Protein AF-A0A955KY07-F1 (afdb_monomer)

Secondary structure (DSSP, 8-state):
--------------------------PPPP----------TT----HHHHHHHHHHHHHHHHHHHHHHHHTS-S-EEE-SS-EEETTEEE-----S---SSPPTTTTHHHHT-SS-------PPP--HHHHHHHHHHHHHHHHHHHHHHH--

Radius of gyration: 36.73 Å; Cα contacts (8 Å, |Δi|>4): 27; chains: 1; bounding box: 99×60×100 Å

Mean predicted aligned error: 18.41 Å

pLDDT: mean 74.52, std 19.08, range [33.38, 96.94]

Solvent-accessible surface area (backbone atoms only — not comparable to full-atom values): 10674 Å² total; per-residue (Å²): 141,81,85,90,86,84,89,82,82,89,83,88,83,83,91,74,82,87,87,78,88,76,80,83,80,77,71,75,79,76,82,88,69,96,72,82,91,79,90,68,97,80,72,77,75,47,75,65,60,55,51,50,53,53,46,55,55,48,54,52,50,50,52,53,49,51,54,51,57,73,73,48,72,94,38,79,46,85,50,100,80,41,37,38,47,66,94,45,80,46,70,90,83,86,77,92,78,72,67,98,68,80,63,89,72,72,60,47,75,68,72,70,44,98,61,95,78,88,88,85,86,88,85,81,84,73,80,61,64,63,57,52,54,51,52,52,52,54,50,50,53,52,50,51,53,52,52,58,64,71,80,106

Sequence (152 aa):
MISQLPVEKIESEVIAPPIDDLPPVALPPVPTQATDLEENPDRKLTKAEMDDMRRGEREYREALSYVKDAIAPSILKVDSTKLVLGDTFVRSFFSHAYPDFLEGNWLSPLINWDIKFDMSIYIYPDENDRVMKYLKKRLTELGSQRAINMDK

Foldseek 3Di:
DDDDDDDDDDDDDDDDDDPDDDDPPPDPDDPPDPDDDPDDPDPPQPPVNVVVVVVVVVVVVVVVVVVVVVPDAPDWDDDPAWIDGPPDIDGDDDDPCDDPDDDPCNCVVVVPDPDDDDDDDDDDDDDCPVVVVVVVVVVVVVVVVVVVVVVD

Structure (mmCIF, N/CA/C/O backbone):
data_AF-A0A955KY07-F1
#
_entry.id   AF-A0A955KY07-F1
#
loop_
_atom_site.group_PDB
_atom_site.id
_atom_site.type_symbol
_atom_site.label_atom_id
_atom_site.label_alt_id
_atom_site.label_comp_id
_atom_site.label_asym_id
_atom_site.label_entity_id
_atom_site.label_seq_id
_atom_site.pdbx_PDB_ins_code
_atom_site.Cartn_x
_atom_site.Cartn_y
_atom_site.Cartn_z
_atom_site.occupancy
_atom_site.B_iso_or_equiv
_atom_site.auth_seq_id
_atom_site.auth_comp_id
_atom_site.auth_asym_id
_atom_site.auth_atom_id
_atom_site.pdbx_PDB_model_num
ATOM 1 N N . MET A 1 1 ? 85.096 9.622 -7.528 1.00 44.50 1 MET A N 1
ATOM 2 C CA . MET A 1 1 ? 84.175 8.608 -8.092 1.00 44.50 1 MET A CA 1
ATOM 3 C C . MET A 1 1 ? 83.079 8.436 -7.051 1.00 44.50 1 MET A C 1
ATOM 5 O O . MET A 1 1 ? 83.431 8.123 -5.929 1.00 44.50 1 MET A O 1
ATOM 9 N N . ILE A 1 2 ? 81.826 8.850 -7.238 1.00 33.75 2 ILE A N 1
ATOM 10 C CA . ILE A 1 2 ? 80.793 8.360 -8.173 1.00 33.75 2 ILE A CA 1
ATOM 11 C C . ILE A 1 2 ? 79.664 9.423 -8.183 1.00 33.75 2 ILE A C 1
ATOM 13 O O . ILE A 1 2 ? 79.298 9.912 -7.121 1.00 33.75 2 ILE A O 1
ATOM 17 N N . SER A 1 3 ? 79.370 10.030 -9.339 1.00 40.44 3 SER A N 1
ATOM 18 C CA . SER A 1 3 ? 78.124 9.947 -10.142 1.00 40.44 3 SER A CA 1
ATOM 19 C C . SER A 1 3 ? 76.784 10.161 -9.418 1.00 40.44 3 SER A C 1
ATOM 21 O O . SER A 1 3 ? 76.414 9.398 -8.534 1.00 40.44 3 SER A O 1
ATOM 23 N N . GLN A 1 4 ? 76.035 11.159 -9.905 1.00 42.19 4 GLN A N 1
ATOM 24 C CA . GLN A 1 4 ? 74.598 11.373 -9.689 1.00 42.19 4 GLN A CA 1
ATOM 25 C C . GLN A 1 4 ? 73.741 10.250 -10.309 1.00 42.19 4 GLN A C 1
ATOM 27 O O . GLN A 1 4 ? 74.159 9.682 -11.319 1.00 42.19 4 GLN A O 1
ATOM 32 N N . LEU A 1 5 ? 72.530 10.029 -9.767 1.00 54.00 5 LEU A N 1
ATOM 33 C CA . LEU A 1 5 ? 71.187 10.143 -10.405 1.00 54.00 5 LEU A CA 1
ATOM 34 C C . LEU A 1 5 ? 70.111 9.377 -9.576 1.00 54.00 5 LEU A C 1
ATOM 36 O O . LEU A 1 5 ? 70.488 8.620 -8.682 1.00 54.00 5 LEU A O 1
ATOM 40 N N . PRO A 1 6 ? 68.798 9.663 -9.750 1.00 49.41 6 PRO A N 1
ATOM 41 C CA . PRO A 1 6 ? 67.885 9.908 -8.635 1.00 49.41 6 PRO A CA 1
ATOM 42 C C . PRO A 1 6 ? 66.791 8.845 -8.441 1.00 49.41 6 PRO A C 1
ATOM 44 O O . PRO A 1 6 ? 66.612 7.925 -9.229 1.00 49.41 6 PRO A O 1
ATOM 47 N N . VAL A 1 7 ? 66.068 9.030 -7.336 1.00 42.84 7 VAL A N 1
ATOM 48 C CA . VAL A 1 7 ? 64.986 8.204 -6.794 1.00 42.84 7 VAL A CA 1
ATOM 49 C C . VAL A 1 7 ? 63.760 8.186 -7.713 1.00 42.84 7 VAL A C 1
ATOM 51 O O . VAL A 1 7 ? 63.163 9.226 -7.980 1.00 42.84 7 VAL A O 1
ATOM 54 N N . GLU A 1 8 ? 63.350 6.984 -8.108 1.00 38.50 8 GLU A N 1
ATOM 55 C CA . GLU A 1 8 ? 62.076 6.678 -8.755 1.00 38.50 8 GLU A CA 1
ATOM 56 C C . GLU A 1 8 ? 61.135 6.096 -7.684 1.00 38.50 8 GLU A C 1
ATOM 58 O O . GLU A 1 8 ? 61.434 5.068 -7.071 1.00 38.50 8 GLU A O 1
ATOM 63 N N . LYS A 1 9 ? 60.033 6.798 -7.386 1.00 38.78 9 LYS A N 1
ATOM 64 C CA . LYS A 1 9 ? 58.998 6.337 -6.454 1.00 38.78 9 LYS A CA 1
ATOM 65 C C . LYS A 1 9 ? 57.790 5.844 -7.246 1.00 38.78 9 LYS A C 1
ATOM 67 O O . LYS A 1 9 ? 57.157 6.598 -7.974 1.00 38.78 9 LYS A O 1
ATOM 72 N N . ILE A 1 10 ? 57.520 4.565 -7.043 1.00 40.41 10 ILE A N 1
ATOM 73 C CA . ILE A 1 10 ? 56.348 3.793 -7.446 1.00 40.41 10 ILE A CA 1
ATOM 74 C C . ILE A 1 10 ? 55.104 4.331 -6.730 1.00 40.41 10 ILE A C 1
ATOM 76 O O . ILE A 1 10 ? 55.164 4.542 -5.521 1.00 40.41 10 ILE A O 1
ATOM 80 N N . GLU A 1 11 ? 53.982 4.449 -7.440 1.00 33.38 11 GLU A N 1
ATOM 81 C CA . GLU A 1 11 ? 52.672 3.976 -6.969 1.00 33.38 11 GLU A CA 1
ATOM 82 C C . GLU A 1 11 ? 51.722 3.778 -8.163 1.00 33.38 11 GLU A C 1
ATOM 84 O O . GLU A 1 11 ? 51.772 4.481 -9.167 1.00 33.38 11 GLU A O 1
ATOM 89 N N . SER A 1 12 ? 50.949 2.703 -8.064 1.00 43.88 12 SER A N 1
ATOM 90 C CA . SER A 1 12 ? 50.148 2.028 -9.082 1.00 43.88 12 SER A CA 1
ATOM 91 C C . SER A 1 12 ? 48.839 2.735 -9.429 1.00 43.88 12 SER A C 1
ATOM 93 O O . SER A 1 12 ? 48.107 3.105 -8.514 1.00 43.88 12 SER A O 1
ATOM 95 N N . GLU A 1 13 ? 48.441 2.709 -10.704 1.00 38.59 13 GLU A N 1
ATOM 96 C CA . GLU A 1 13 ? 47.020 2.711 -11.064 1.00 38.59 13 GLU A CA 1
ATOM 97 C C . GLU A 1 13 ? 46.736 1.811 -12.277 1.00 38.59 13 GLU A C 1
ATOM 99 O O . GLU A 1 13 ? 47.568 1.595 -13.157 1.00 38.59 13 GLU A O 1
ATOM 104 N N . VAL A 1 14 ? 45.564 1.194 -12.204 1.00 39.97 14 VAL A N 1
ATOM 105 C CA . VAL A 1 14 ? 45.048 0.051 -12.951 1.00 39.97 14 VAL A CA 1
ATOM 106 C C . VAL A 1 14 ? 44.740 0.395 -14.414 1.00 39.97 14 VAL A C 1
ATOM 108 O O . VAL A 1 14 ? 44.255 1.469 -14.744 1.00 39.97 14 VAL A O 1
ATOM 111 N N . ILE A 1 15 ? 45.000 -0.577 -15.287 1.00 42.00 15 ILE A N 1
ATOM 112 C CA . ILE A 1 15 ? 44.769 -0.557 -16.736 1.00 42.00 15 ILE A CA 1
ATOM 113 C C . ILE A 1 15 ? 43.262 -0.483 -17.050 1.00 42.00 15 ILE A C 1
ATOM 115 O O . ILE A 1 15 ? 42.515 -1.393 -16.695 1.00 42.00 15 ILE A O 1
ATOM 119 N N . ALA A 1 16 ? 42.842 0.544 -17.794 1.00 42.59 16 ALA A N 1
ATOM 120 C CA . ALA A 1 16 ? 41.599 0.563 -18.574 1.00 42.59 16 ALA A CA 1
ATOM 121 C C . ALA A 1 16 ? 41.947 0.518 -20.078 1.00 42.59 16 ALA A C 1
ATOM 123 O O . ALA A 1 16 ? 42.966 1.095 -20.470 1.00 42.59 16 ALA A O 1
ATOM 124 N N . PRO A 1 17 ? 41.169 -0.176 -20.933 1.00 54.59 17 PRO A N 1
ATOM 125 C CA . PRO A 1 17 ? 41.460 -0.235 -22.362 1.00 54.59 17 PRO A CA 1
ATOM 126 C C . PRO A 1 17 ? 41.249 1.135 -23.034 1.00 54.59 17 PRO A C 1
ATOM 128 O O . PRO A 1 17 ? 40.401 1.907 -22.579 1.00 54.59 17 PRO A O 1
ATOM 131 N N . PRO A 1 18 ? 41.970 1.437 -24.130 1.00 54.38 18 PRO A N 1
ATOM 132 C CA . PRO A 1 18 ? 41.797 2.683 -24.865 1.00 54.38 18 PRO A CA 1
ATOM 133 C C . PRO A 1 18 ? 40.422 2.677 -25.537 1.00 54.38 18 PRO A C 1
ATOM 135 O O . PRO A 1 18 ? 40.149 1.829 -26.386 1.00 54.38 18 PRO A O 1
ATOM 138 N N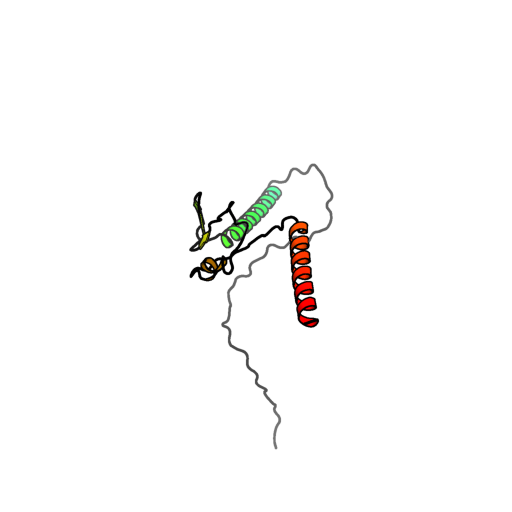 . ILE A 1 19 ? 39.551 3.606 -25.147 1.00 51.31 19 ILE A N 1
ATOM 139 C CA . ILE A 1 19 ? 38.355 3.947 -25.920 1.00 51.31 19 ILE A CA 1
ATOM 140 C C . ILE A 1 19 ? 38.784 5.058 -26.879 1.00 51.31 19 ILE A C 1
ATOM 142 O O . ILE A 1 19 ? 38.612 6.236 -26.579 1.00 51.31 19 ILE A O 1
ATOM 146 N N . ASP A 1 20 ? 39.387 4.670 -28.000 1.00 49.50 20 ASP A N 1
ATOM 147 C CA . ASP A 1 20 ? 39.432 5.512 -29.194 1.00 49.50 20 ASP A CA 1
ATOM 148 C C . ASP A 1 20 ? 38.295 5.074 -30.131 1.00 49.50 20 ASP A C 1
ATOM 150 O O . ASP A 1 20 ? 37.989 3.886 -30.242 1.00 49.50 20 ASP A O 1
ATOM 154 N N . ASP A 1 21 ? 37.681 6.068 -30.774 1.00 50.34 21 ASP A N 1
ATOM 155 C CA . ASP A 1 21 ? 36.537 6.029 -31.698 1.00 50.34 21 ASP A CA 1
ATOM 156 C C . ASP A 1 21 ? 35.122 6.032 -31.088 1.00 50.34 21 ASP A C 1
ATOM 158 O O . ASP A 1 21 ? 34.279 5.173 -31.345 1.00 50.34 21 ASP A O 1
ATOM 162 N N . LEU A 1 22 ? 34.799 7.127 -30.390 1.00 52.94 22 LEU A N 1
ATOM 163 C CA . LEU A 1 22 ? 33.461 7.722 -30.486 1.00 52.94 22 LEU A CA 1
ATOM 164 C C . LEU A 1 22 ? 33.560 9.007 -31.328 1.00 5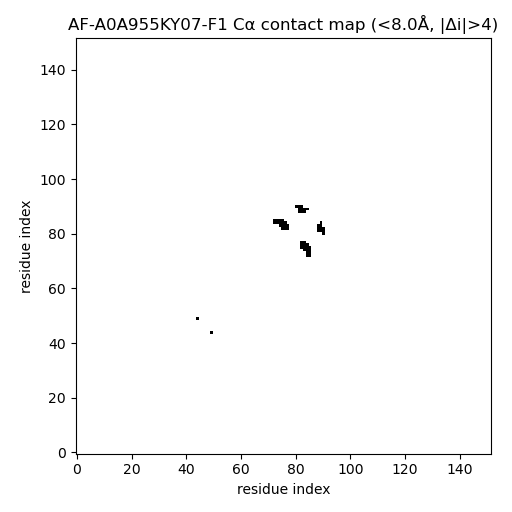2.94 22 LEU A C 1
ATOM 166 O O . LEU A 1 22 ? 34.301 9.915 -30.944 1.00 52.94 22 LEU A O 1
ATOM 170 N N . PRO A 1 23 ? 32.843 9.125 -32.463 1.00 54.50 23 PRO A N 1
ATOM 171 C CA . PRO A 1 23 ? 32.803 10.377 -33.209 1.00 54.50 23 PRO A CA 1
ATOM 172 C C . PRO A 1 23 ? 32.216 11.479 -32.313 1.00 54.50 23 PRO A C 1
ATOM 174 O O . PRO A 1 23 ? 31.284 11.206 -31.550 1.00 54.50 23 PRO A O 1
ATOM 177 N N . PRO A 1 24 ? 32.722 12.724 -32.384 1.00 51.84 24 PRO A N 1
ATOM 178 C CA . PRO A 1 24 ? 32.190 13.812 -31.580 1.00 51.84 24 PRO A CA 1
ATOM 179 C C . PRO A 1 24 ? 30.713 14.004 -31.929 1.00 51.84 24 PRO A C 1
ATOM 181 O O . PRO A 1 24 ? 30.370 14.389 -33.048 1.00 51.84 24 PRO A O 1
ATOM 184 N N . VAL A 1 25 ? 29.830 13.722 -30.968 1.00 50.09 25 VAL A N 1
ATOM 185 C CA . VAL A 1 25 ? 28.422 14.108 -31.047 1.00 50.09 25 VAL A CA 1
ATOM 186 C C . VAL A 1 25 ? 28.407 15.631 -31.085 1.00 50.09 25 VAL A C 1
ATOM 188 O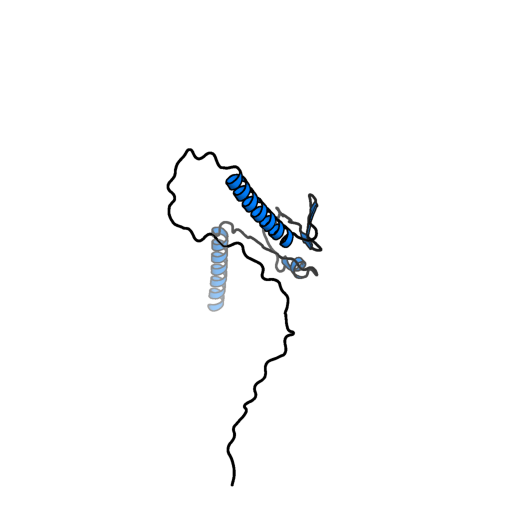 O . VAL A 1 25 ? 28.605 16.296 -30.069 1.00 50.09 25 VAL A O 1
ATOM 191 N N . ALA A 1 26 ? 28.239 16.186 -32.282 1.00 42.84 26 ALA A N 1
ATOM 192 C CA . ALA A 1 26 ? 28.015 17.604 -32.477 1.00 42.84 26 ALA A CA 1
ATOM 193 C C . ALA A 1 26 ? 26.660 17.951 -31.852 1.00 42.84 26 ALA A C 1
ATOM 195 O O . ALA A 1 26 ? 25.612 17.810 -32.480 1.00 42.84 26 ALA A O 1
ATOM 196 N N . LEU A 1 27 ? 26.685 18.377 -30.589 1.00 54.50 27 LEU A N 1
ATOM 197 C CA . LEU A 1 27 ? 25.590 19.140 -30.009 1.00 54.50 27 LEU A CA 1
ATOM 198 C C . LEU A 1 27 ? 25.354 20.343 -30.937 1.00 54.50 27 LEU A C 1
ATOM 200 O O . LEU A 1 27 ? 26.315 21.075 -31.205 1.00 54.50 27 LEU A O 1
ATOM 204 N N . PRO A 1 28 ? 24.134 20.563 -31.460 1.00 57.38 28 PRO A N 1
ATOM 205 C CA . PRO A 1 28 ? 23.853 21.808 -32.155 1.00 57.38 28 PRO A CA 1
ATOM 206 C C . PRO A 1 28 ? 24.152 22.968 -31.193 1.00 57.38 28 PRO A C 1
ATOM 208 O O . PRO A 1 28 ? 23.886 22.849 -29.991 1.00 57.38 28 PRO A O 1
ATOM 211 N N . PRO A 1 29 ? 24.747 24.073 -31.677 1.00 47.38 29 PRO A N 1
ATOM 212 C CA . PRO A 1 29 ? 25.074 25.198 -30.819 1.00 47.38 29 PRO A CA 1
ATOM 213 C C . PRO A 1 29 ? 23.789 25.703 -30.162 1.00 47.38 29 PRO A C 1
ATOM 215 O O . PRO A 1 29 ? 22.856 26.119 -30.847 1.00 47.38 29 PRO A O 1
ATOM 218 N N . VAL A 1 30 ? 23.747 25.665 -28.828 1.00 49.59 30 VAL A N 1
ATOM 219 C CA . VAL A 1 30 ? 22.745 26.395 -28.049 1.00 49.59 30 VAL A CA 1
ATOM 220 C C . VAL A 1 30 ? 22.826 27.856 -28.503 1.00 49.59 30 VAL A C 1
ATOM 222 O O . VAL A 1 30 ? 23.914 28.437 -28.419 1.00 49.59 30 VAL A O 1
ATOM 225 N N . PRO A 1 31 ? 21.745 28.467 -29.019 1.00 44.69 31 PRO A N 1
ATOM 226 C CA . PRO A 1 31 ? 21.779 29.869 -29.396 1.00 44.69 31 PRO A CA 1
ATOM 227 C C . PRO A 1 31 ? 21.897 30.725 -28.130 1.00 44.69 31 PRO A C 1
ATOM 229 O O . PRO A 1 31 ? 20.910 31.090 -27.497 1.00 44.69 31 PRO A O 1
ATOM 232 N N . THR A 1 32 ? 23.130 31.065 -27.761 1.00 49.06 32 THR A N 1
ATOM 233 C CA . THR A 1 32 ? 23.436 32.201 -26.889 1.00 49.06 32 THR A CA 1
ATOM 234 C C . THR A 1 32 ? 23.174 33.476 -27.681 1.00 49.06 32 THR A C 1
ATOM 236 O O . THR A 1 32 ? 24.099 34.034 -28.257 1.00 49.06 32 THR A O 1
ATOM 239 N N . GLN A 1 33 ? 21.919 33.922 -27.737 1.00 36.88 33 GLN A N 1
ATOM 240 C CA . GLN A 1 33 ? 21.547 35.306 -28.049 1.00 36.88 33 GLN A CA 1
ATOM 241 C C . GLN A 1 33 ? 20.300 35.666 -27.234 1.00 36.88 33 GLN A C 1
ATOM 243 O O . GLN A 1 33 ? 19.168 35.527 -27.685 1.00 36.88 33 GLN A O 1
ATOM 248 N N . ALA A 1 34 ? 20.528 36.104 -25.997 1.00 45.84 34 ALA A N 1
ATOM 249 C CA . ALA A 1 34 ? 19.586 36.941 -25.271 1.00 45.84 34 ALA A CA 1
ATOM 250 C C . ALA A 1 34 ? 20.005 38.402 -25.485 1.00 45.84 34 ALA A C 1
ATOM 252 O O . ALA A 1 34 ? 20.641 38.992 -24.617 1.00 45.84 34 ALA A O 1
ATOM 253 N N . THR A 1 35 ? 19.674 38.952 -26.654 1.00 44.66 35 THR A N 1
ATOM 254 C CA .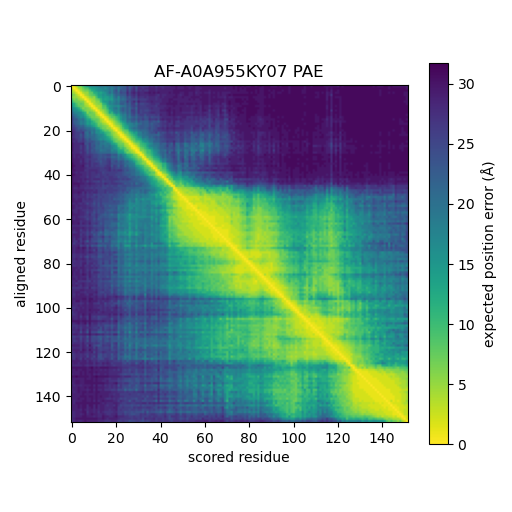 THR A 1 35 ? 19.615 40.401 -26.882 1.00 44.66 35 THR A CA 1
ATOM 255 C C . THR A 1 35 ? 18.655 40.685 -28.041 1.00 44.66 35 THR A C 1
ATOM 257 O O . THR A 1 35 ? 18.781 40.100 -29.112 1.00 44.66 35 THR A O 1
ATOM 260 N N . ASP A 1 36 ? 17.700 41.576 -27.765 1.00 37.53 36 ASP A N 1
ATOM 261 C CA . ASP A 1 36 ? 16.849 42.341 -28.689 1.00 37.53 36 ASP A CA 1
ATOM 262 C C . ASP A 1 36 ? 15.676 41.614 -29.381 1.00 37.53 36 ASP A C 1
ATOM 264 O O . ASP A 1 36 ? 15.700 41.269 -30.561 1.00 37.53 36 ASP A O 1
ATOM 268 N N . LEU A 1 37 ? 14.571 41.477 -28.637 1.00 54.22 37 LEU A N 1
ATOM 269 C CA . LEU A 1 37 ? 13.228 41.324 -29.204 1.00 54.22 37 LEU A CA 1
ATOM 270 C C . LEU A 1 37 ? 12.649 42.717 -29.513 1.00 54.22 37 LEU A C 1
ATOM 272 O O . LEU A 1 37 ? 11.995 43.316 -28.662 1.00 54.22 37 LEU A O 1
ATOM 276 N N . GLU A 1 38 ? 12.868 43.225 -30.727 1.00 50.06 38 GLU A N 1
ATOM 277 C CA . GLU A 1 38 ? 11.985 44.241 -31.317 1.00 50.06 38 GLU A CA 1
ATOM 278 C C . GLU A 1 38 ? 10.918 43.542 -32.171 1.00 50.06 38 GLU A C 1
ATOM 280 O O . GLU A 1 38 ? 11.186 42.945 -33.217 1.00 50.06 38 GLU A O 1
ATOM 285 N N . GLU A 1 39 ? 9.687 43.590 -31.668 1.00 52.22 39 GLU A N 1
ATOM 286 C CA . GLU A 1 39 ? 8.478 43.011 -32.241 1.00 52.22 39 GLU A CA 1
ATOM 287 C C . GLU A 1 39 ? 8.008 43.858 -33.436 1.00 52.22 39 GLU A C 1
ATOM 289 O O . GLU A 1 39 ? 7.539 44.983 -33.277 1.00 52.22 39 GLU A O 1
ATOM 294 N N . ASN A 1 40 ? 8.146 43.324 -34.654 1.00 47.22 40 ASN A N 1
ATOM 295 C CA . ASN A 1 40 ? 7.597 43.935 -35.865 1.00 47.22 40 ASN A CA 1
ATOM 296 C C . ASN A 1 40 ? 6.523 42.987 -36.448 1.00 47.22 40 ASN A C 1
ATOM 298 O O . ASN A 1 40 ? 6.879 41.904 -36.925 1.00 47.22 40 ASN A O 1
ATOM 302 N N . PRO A 1 41 ? 5.221 43.333 -36.380 1.00 59.50 41 PRO A N 1
ATOM 303 C CA . PRO A 1 41 ? 4.128 42.352 -36.410 1.00 59.50 41 PRO A CA 1
ATOM 304 C C . PRO A 1 41 ? 3.742 41.796 -37.795 1.00 59.50 41 PRO A C 1
ATOM 306 O O . PRO A 1 41 ? 2.866 40.942 -37.866 1.00 59.50 41 PRO A O 1
ATOM 309 N N . ASP A 1 42 ? 4.401 42.199 -38.890 1.00 51.81 42 ASP A N 1
ATOM 310 C CA . ASP A 1 42 ? 3.993 41.835 -40.263 1.00 51.81 42 ASP A CA 1
ATOM 311 C C . ASP A 1 42 ? 5.109 41.207 -41.129 1.00 51.81 42 ASP A C 1
ATOM 313 O O . ASP A 1 42 ? 5.136 41.350 -42.357 1.00 51.81 42 ASP A O 1
ATOM 317 N N . ARG A 1 43 ? 6.044 40.454 -40.533 1.00 58.41 43 ARG A N 1
ATOM 318 C CA . ARG A 1 43 ? 6.942 39.590 -41.320 1.00 58.41 43 ARG A CA 1
ATOM 319 C C . ARG A 1 43 ? 6.226 38.282 -41.657 1.00 58.41 43 ARG A C 1
ATOM 321 O O . ARG A 1 43 ? 6.104 37.389 -40.826 1.00 58.41 43 ARG A O 1
ATOM 328 N N . LYS A 1 44 ? 5.765 38.149 -42.906 1.00 57.91 44 LYS A N 1
ATOM 329 C CA . LYS A 1 44 ? 5.348 36.851 -43.459 1.00 57.91 44 LYS A CA 1
ATOM 330 C C . LYS A 1 44 ? 6.541 35.902 -43.376 1.00 57.91 44 LYS A C 1
ATOM 332 O O . LYS A 1 44 ? 7.500 36.071 -44.126 1.00 57.91 44 LYS A O 1
ATOM 337 N N . LEU A 1 45 ? 6.451 34.961 -42.438 1.00 57.22 45 LEU A N 1
ATOM 338 C CA . LEU A 1 45 ? 7.449 33.945 -42.126 1.00 57.22 45 LEU A CA 1
ATOM 339 C C . LEU A 1 45 ? 7.976 33.345 -43.432 1.00 57.22 45 LEU A C 1
ATOM 341 O O . LEU A 1 45 ? 7.218 32.771 -44.222 1.00 57.22 45 LEU A O 1
ATOM 345 N N . THR A 1 46 ? 9.254 33.573 -43.721 1.00 66.69 46 THR A N 1
ATOM 346 C CA . THR A 1 46 ? 9.836 33.060 -44.956 1.00 66.69 46 THR A CA 1
ATOM 347 C C . THR A 1 46 ? 9.842 31.536 -44.892 1.00 66.69 46 THR A C 1
ATOM 349 O O . THR A 1 46 ? 9.990 30.935 -43.829 1.00 66.69 46 THR A O 1
ATOM 352 N N . LYS A 1 47 ? 9.660 30.882 -46.045 1.00 69.12 47 LYS A N 1
ATOM 353 C CA . LYS A 1 47 ? 9.588 29.415 -46.150 1.00 69.12 47 LYS A CA 1
ATOM 354 C C . LYS A 1 47 ? 10.755 28.712 -45.427 1.00 69.12 47 LYS A C 1
ATOM 356 O O . LYS A 1 47 ? 10.555 27.641 -44.875 1.00 69.12 47 LYS A O 1
ATOM 361 N N . ALA A 1 48 ? 11.926 29.351 -45.381 1.00 72.88 48 ALA A N 1
ATOM 362 C CA . ALA A 1 48 ? 13.115 28.871 -44.681 1.00 72.88 48 ALA A CA 1
ATOM 363 C C . ALA A 1 48 ? 12.977 28.878 -43.143 1.00 72.88 48 ALA A C 1
ATOM 365 O O . ALA A 1 48 ? 13.241 27.855 -42.522 1.00 72.88 48 ALA A O 1
ATOM 366 N N . GLU A 1 49 ? 12.482 29.963 -42.534 1.00 73.31 49 GLU A N 1
ATOM 367 C CA . GLU A 1 49 ? 12.260 30.061 -41.076 1.00 73.31 49 GLU A CA 1
ATOM 368 C C . GLU A 1 49 ? 11.195 29.058 -40.605 1.00 73.31 49 GLU A C 1
ATOM 370 O O . GLU A 1 49 ? 11.335 28.413 -39.567 1.00 73.31 49 GLU A O 1
ATOM 375 N N . MET A 1 50 ? 10.152 28.852 -41.418 1.00 68.19 50 MET A N 1
ATOM 376 C CA . MET A 1 50 ? 9.149 27.805 -41.192 1.00 68.19 50 MET A CA 1
ATOM 377 C C . MET A 1 50 ? 9.750 26.397 -41.219 1.00 68.19 50 MET A C 1
ATOM 379 O O . MET A 1 50 ? 9.313 25.518 -40.474 1.00 68.19 50 MET A O 1
ATOM 383 N N . ASP A 1 51 ? 10.712 26.158 -42.108 1.00 78.44 51 ASP A N 1
ATOM 384 C CA . ASP A 1 51 ? 11.366 24.861 -42.252 1.00 78.44 51 ASP A CA 1
ATOM 385 C C . ASP A 1 51 ? 12.353 24.602 -41.098 1.00 78.44 51 ASP A C 1
ATOM 387 O O . ASP A 1 51 ? 12.449 23.460 -40.641 1.00 78.44 51 ASP A O 1
ATOM 391 N N . ASP A 1 52 ? 13.000 25.648 -40.570 1.00 83.25 52 ASP A N 1
ATOM 392 C CA . ASP A 1 52 ? 13.840 25.615 -39.364 1.00 83.25 52 ASP A CA 1
ATOM 393 C C . ASP A 1 52 ? 13.038 25.343 -38.093 1.00 83.25 52 ASP A C 1
ATOM 395 O O . ASP A 1 52 ? 13.370 24.424 -37.341 1.00 83.25 52 ASP A O 1
ATOM 399 N N . MET A 1 53 ? 11.926 26.054 -37.891 1.00 80.12 53 MET A N 1
ATOM 400 C CA . MET A 1 53 ? 11.026 25.781 -36.766 1.00 80.12 53 MET A CA 1
ATOM 401 C C . MET A 1 53 ? 10.492 24.347 -36.832 1.00 80.12 53 MET A C 1
ATOM 403 O O . MET A 1 53 ? 10.525 23.617 -35.842 1.00 80.12 53 MET A O 1
ATOM 407 N N . ARG A 1 54 ? 10.101 23.881 -38.027 1.00 84.12 54 ARG A N 1
ATOM 408 C CA . ARG A 1 54 ? 9.634 22.500 -38.208 1.00 84.12 54 ARG A CA 1
ATOM 409 C C . ARG A 1 54 ? 10.746 21.473 -37.969 1.00 84.12 54 ARG A C 1
ATOM 411 O O . ARG A 1 54 ? 10.429 20.340 -37.619 1.00 84.12 54 ARG A O 1
ATOM 418 N N . ARG A 1 55 ? 12.022 21.803 -38.218 1.00 86.56 55 ARG A N 1
ATOM 419 C CA . ARG A 1 55 ? 13.174 20.932 -37.908 1.00 86.56 55 ARG A CA 1
ATOM 420 C C . ARG A 1 55 ? 13.355 20.789 -36.400 1.00 86.56 55 ARG A C 1
ATOM 422 O O . ARG A 1 55 ? 13.338 19.661 -35.916 1.00 86.56 55 ARG A 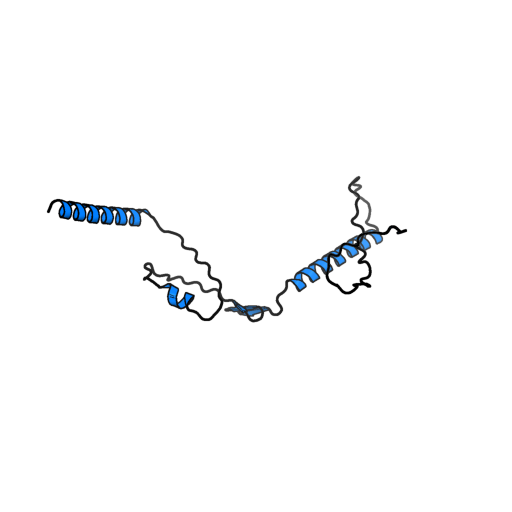O 1
ATOM 429 N N . GLY A 1 56 ? 13.392 21.908 -35.677 1.00 89.88 56 GLY A N 1
ATOM 430 C CA . GLY A 1 56 ? 13.517 21.906 -34.218 1.00 89.88 56 GLY A CA 1
ATOM 431 C C . GLY A 1 56 ? 12.373 21.163 -33.520 1.00 89.88 56 GLY A C 1
ATOM 432 O O . GLY A 1 56 ? 12.605 20.372 -32.610 1.00 89.88 56 GLY A O 1
ATOM 433 N N . GLU A 1 57 ? 11.134 21.329 -33.995 1.00 90.69 57 GLU A N 1
ATOM 434 C CA . GLU A 1 57 ? 9.984 20.581 -33.470 1.00 90.69 57 GLU A CA 1
ATOM 435 C C . GLU A 1 57 ? 10.101 19.067 -33.691 1.00 90.69 57 GLU A C 1
ATOM 437 O O . GLU A 1 57 ? 9.683 18.286 -32.835 1.00 90.69 57 GLU A O 1
ATOM 442 N N . ARG A 1 58 ? 10.652 18.627 -34.832 1.00 90.62 58 ARG A N 1
ATOM 443 C CA . ARG A 1 58 ? 10.845 17.195 -35.117 1.00 90.62 58 ARG A CA 1
ATOM 444 C C . ARG A 1 58 ? 11.916 16.595 -34.221 1.00 90.62 58 ARG A C 1
ATOM 446 O O . ARG A 1 58 ? 11.637 15.594 -33.571 1.00 90.62 58 ARG A O 1
ATOM 453 N N . GLU A 1 59 ? 13.071 17.243 -34.121 1.00 92.19 59 GLU A N 1
ATOM 454 C CA . GLU A 1 59 ? 14.177 16.797 -33.266 1.00 92.19 59 GLU A CA 1
ATOM 455 C C . GLU A 1 59 ? 13.747 16.719 -31.795 1.00 92.19 59 GLU A C 1
ATOM 457 O O . GLU A 1 59 ? 13.993 15.721 -31.117 1.00 92.19 59 GLU A O 1
ATOM 462 N N . TYR A 1 60 ? 13.004 17.720 -31.314 1.00 91.81 60 TYR A N 1
ATOM 463 C CA . TYR A 1 60 ? 12.450 17.710 -29.961 1.00 91.81 60 TYR A CA 1
ATOM 464 C C . TYR A 1 60 ? 11.454 16.561 -29.742 1.00 91.81 60 TYR A C 1
ATOM 466 O O . TYR A 1 60 ? 11.482 15.887 -28.709 1.00 91.81 60 TYR A O 1
ATOM 474 N N . ARG A 1 61 ? 10.570 16.302 -30.715 1.00 93.75 61 ARG A N 1
ATOM 475 C CA . ARG A 1 61 ? 9.600 15.199 -30.635 1.00 93.75 61 ARG A CA 1
ATOM 476 C C . ARG A 1 61 ? 10.267 13.829 -30.682 1.00 93.75 61 ARG A C 1
ATOM 478 O O . ARG A 1 61 ? 9.819 12.932 -29.970 1.00 93.75 61 ARG A O 1
ATOM 485 N N . GLU A 1 62 ? 11.305 13.669 -31.492 1.00 93.94 62 GLU A N 1
ATOM 486 C CA . GLU A 1 62 ? 12.098 12.442 -31.582 1.00 93.94 62 GLU A CA 1
ATOM 487 C C . GLU A 1 62 ? 12.837 12.179 -30.269 1.00 93.94 62 GLU A C 1
ATOM 489 O O . GLU A 1 62 ? 12.698 11.093 -29.705 1.00 93.94 62 GLU A O 1
ATOM 494 N N . ALA A 1 63 ? 13.508 13.193 -29.711 1.00 92.50 63 ALA A N 1
ATOM 495 C CA . ALA A 1 63 ? 14.158 13.097 -28.406 1.00 92.50 63 ALA A CA 1
ATOM 496 C C . ALA A 1 63 ? 13.160 12.737 -27.293 1.00 92.50 63 ALA A C 1
ATOM 498 O O . ALA A 1 63 ? 13.417 11.850 -26.479 1.00 92.50 63 ALA A O 1
ATOM 499 N N . LEU A 1 64 ? 11.980 13.365 -27.280 1.00 94.75 64 LEU A N 1
ATOM 500 C CA . LEU A 1 64 ? 10.935 13.053 -26.306 1.00 94.75 64 LEU A CA 1
ATOM 501 C C . LEU A 1 64 ? 10.393 11.626 -26.473 1.00 94.75 64 LEU A C 1
ATOM 503 O O . LEU A 1 64 ? 10.114 10.960 -25.477 1.00 94.75 64 LEU A O 1
ATOM 507 N N . SER A 1 65 ? 10.219 11.156 -27.710 1.00 94.38 65 SER A N 1
ATOM 508 C CA . SER A 1 65 ? 9.782 9.784 -27.984 1.00 94.38 65 SER A CA 1
ATOM 509 C C . SER A 1 65 ? 10.824 8.770 -27.527 1.00 94.38 65 SER A C 1
ATOM 511 O O . SER A 1 65 ? 10.459 7.778 -26.908 1.00 94.38 65 SER A O 1
ATOM 513 N N . TYR A 1 66 ? 12.105 9.044 -27.776 1.00 95.56 66 TYR A N 1
ATOM 514 C CA . TYR A 1 66 ? 13.210 8.203 -27.332 1.00 95.56 66 TYR A CA 1
ATOM 515 C C . TYR A 1 66 ? 13.258 8.087 -25.806 1.00 95.56 66 TYR A C 1
ATOM 517 O O . TYR A 1 66 ? 13.329 6.986 -25.271 1.00 95.56 66 TYR A O 1
ATOM 525 N N . VAL A 1 67 ? 13.137 9.210 -25.089 1.00 94.75 67 VAL A N 1
ATOM 526 C CA . VAL A 1 67 ? 13.096 9.195 -23.618 1.00 94.75 67 VAL A CA 1
ATOM 527 C C . VAL A 1 67 ? 11.891 8.406 -23.109 1.00 94.75 67 VAL A C 1
ATOM 529 O O . VAL A 1 67 ? 12.029 7.623 -22.174 1.00 94.75 67 VAL A O 1
ATOM 532 N N . LYS A 1 68 ? 10.714 8.584 -23.725 1.00 91.81 68 LYS A N 1
ATOM 533 C CA . LYS A 1 68 ? 9.499 7.840 -23.360 1.00 91.81 68 LYS A CA 1
ATOM 534 C C . LYS A 1 68 ? 9.642 6.338 -23.584 1.00 91.81 68 LYS A C 1
ATOM 536 O O . LYS A 1 68 ? 9.164 5.580 -22.751 1.00 91.81 68 LYS A O 1
ATOM 541 N N . ASP A 1 69 ? 10.281 5.929 -24.674 1.00 91.88 69 ASP A N 1
ATOM 542 C CA . ASP A 1 69 ? 10.528 4.521 -24.991 1.00 91.88 69 ASP A CA 1
ATOM 543 C C . ASP A 1 69 ? 11.573 3.908 -24.045 1.00 91.88 69 ASP A C 1
ATOM 545 O O . ASP A 1 69 ? 11.394 2.803 -23.547 1.00 91.88 69 ASP A O 1
ATOM 549 N N . ALA A 1 70 ? 12.606 4.673 -23.676 1.00 91.50 70 ALA A N 1
ATOM 550 C CA . ALA A 1 70 ? 13.631 4.234 -22.729 1.00 91.50 70 ALA A CA 1
ATOM 551 C C . ALA A 1 70 ? 13.088 3.972 -21.311 1.00 91.50 70 ALA A C 1
ATOM 553 O O . ALA A 1 70 ? 13.593 3.093 -20.614 1.00 91.50 70 ALA A O 1
ATOM 554 N N . ILE A 1 71 ? 12.075 4.730 -20.871 1.00 91.56 71 ILE A N 1
ATOM 555 C CA . ILE A 1 71 ? 11.401 4.510 -19.577 1.00 91.56 71 ILE A CA 1
ATOM 556 C C . ILE A 1 71 ? 10.182 3.586 -19.687 1.00 91.56 71 ILE A C 1
ATOM 558 O O . ILE A 1 71 ? 9.544 3.295 -18.672 1.00 91.56 71 ILE A O 1
ATOM 562 N N . ALA A 1 72 ? 9.809 3.169 -20.900 1.00 89.56 72 ALA A N 1
ATOM 563 C CA . ALA A 1 72 ? 8.670 2.295 -21.093 1.00 89.56 72 ALA A CA 1
ATOM 564 C C . ALA A 1 72 ? 9.002 0.882 -20.586 1.00 89.56 72 ALA A C 1
ATOM 566 O O . ALA A 1 72 ? 10.113 0.382 -20.772 1.00 89.56 72 ALA A O 1
ATOM 567 N N . PRO A 1 73 ? 8.046 0.203 -19.936 1.00 87.62 73 PRO A N 1
ATOM 568 C CA . PRO A 1 73 ? 8.237 -1.181 -19.535 1.00 87.62 73 PRO A CA 1
ATOM 569 C C . PRO A 1 73 ? 8.222 -2.118 -20.750 1.00 87.62 73 PRO A C 1
ATOM 571 O O . PRO A 1 73 ? 7.483 -1.892 -21.706 1.00 87.62 73 PRO A O 1
ATOM 574 N N . SER A 1 74 ? 8.954 -3.235 -20.667 1.00 86.38 74 SER A N 1
ATOM 575 C CA . SER A 1 74 ? 9.080 -4.215 -21.761 1.00 86.38 74 SER A CA 1
ATOM 576 C C . SER A 1 74 ? 7.752 -4.854 -22.190 1.00 86.38 74 SER A C 1
ATOM 578 O O . SER A 1 74 ? 7.599 -5.263 -23.337 1.00 86.38 74 SER A O 1
ATOM 580 N N . ILE A 1 75 ? 6.791 -4.975 -21.271 1.00 89.31 75 ILE A N 1
ATOM 581 C CA . ILE A 1 75 ? 5.437 -5.458 -21.555 1.00 89.31 75 ILE A CA 1
ATOM 582 C C . ILE A 1 75 ? 4.450 -4.839 -20.566 1.00 89.31 75 ILE A C 1
ATOM 584 O O . ILE A 1 75 ? 4.676 -4.842 -19.354 1.00 89.31 75 ILE A O 1
ATOM 588 N N . LEU A 1 76 ? 3.344 -4.320 -21.100 1.00 90.38 76 LEU A N 1
ATOM 589 C CA . LEU A 1 76 ? 2.231 -3.772 -20.336 1.00 90.38 76 LEU A CA 1
ATOM 590 C C . LEU A 1 76 ? 0.934 -4.415 -20.827 1.00 90.38 76 LEU A C 1
ATOM 592 O O . LEU A 1 76 ? 0.514 -4.193 -21.963 1.00 90.38 76 LEU A O 1
ATOM 596 N N . LYS A 1 77 ? 0.284 -5.195 -19.963 1.00 90.56 77 LYS A N 1
ATOM 597 C CA . LYS A 1 77 ? -1.048 -5.747 -20.228 1.00 90.56 77 LYS A CA 1
ATOM 598 C C . LYS A 1 77 ? -2.043 -5.195 -19.221 1.00 90.56 77 LYS A C 1
ATOM 600 O O . LYS A 1 77 ? -1.891 -5.383 -18.014 1.00 90.56 77 LYS A O 1
ATOM 605 N N . VAL A 1 78 ? -3.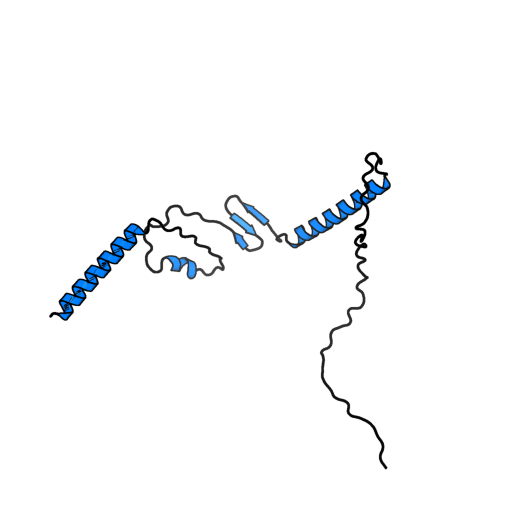073 -4.536 -19.740 1.00 91.00 78 VAL A N 1
ATOM 606 C CA . VAL A 1 78 ? -4.153 -3.950 -18.948 1.00 91.00 78 VAL A CA 1
ATOM 607 C C . VAL A 1 78 ? -5.374 -4.855 -19.060 1.00 91.00 78 VAL A C 1
ATOM 609 O O . VAL A 1 78 ? -6.039 -4.876 -20.092 1.00 91.00 78 VAL A O 1
ATOM 612 N N . ASP A 1 79 ? -5.660 -5.603 -17.997 1.00 89.88 79 ASP A N 1
ATOM 613 C CA . ASP A 1 79 ? -6.935 -6.295 -17.825 1.00 89.88 79 ASP A CA 1
ATOM 614 C C . ASP A 1 79 ? -7.801 -5.498 -16.831 1.00 89.88 79 ASP A C 1
ATOM 616 O O . ASP A 1 79 ? -7.292 -4.782 -15.969 1.00 89.88 79 ASP A O 1
ATOM 620 N N . SER A 1 80 ? -9.126 -5.654 -16.876 1.00 86.56 80 SER A N 1
ATOM 621 C CA . SER A 1 80 ? -10.041 -4.921 -15.979 1.00 86.56 80 SER A CA 1
ATOM 622 C C . SER A 1 80 ? -9.825 -5.213 -14.486 1.00 86.56 80 SER A C 1
ATOM 624 O O . SER A 1 80 ? -10.267 -4.450 -13.634 1.00 86.56 80 SER A O 1
ATOM 626 N N . THR A 1 81 ? -9.184 -6.335 -14.153 1.00 86.06 81 THR A N 1
ATOM 627 C CA . THR A 1 81 ? -9.000 -6.802 -12.767 1.00 86.06 81 THR A CA 1
ATOM 628 C C . THR A 1 81 ? -7.541 -6.789 -12.312 1.00 86.06 81 THR A C 1
ATOM 630 O O . THR A 1 81 ? -7.273 -6.860 -11.113 1.00 86.06 81 THR A O 1
ATOM 633 N N . LYS A 1 82 ? -6.590 -6.756 -13.245 1.00 87.50 82 LYS A N 1
ATOM 634 C CA . LYS A 1 82 ? -5.161 -6.891 -12.958 1.00 87.50 82 LYS A CA 1
ATOM 635 C C . LYS A 1 82 ? -4.346 -6.166 -14.016 1.00 87.50 82 LYS A C 1
ATOM 637 O O . LYS A 1 82 ? -4.734 -6.116 -15.179 1.00 87.50 82 LYS A O 1
ATOM 642 N N . LEU A 1 83 ? -3.196 -5.662 -13.609 1.00 90.44 83 LEU A N 1
ATOM 643 C CA . LEU A 1 83 ? -2.216 -5.066 -14.499 1.00 90.44 83 LEU A CA 1
ATOM 644 C C . LEU A 1 83 ? -0.963 -5.942 -14.463 1.00 90.44 83 LEU A C 1
ATOM 646 O O . LEU A 1 83 ? -0.485 -6.297 -13.387 1.00 90.44 83 LEU A O 1
ATOM 650 N N . VAL A 1 84 ? -0.471 -6.347 -15.631 1.00 89.81 84 VAL A N 1
ATOM 651 C CA . VAL A 1 84 ? 0.776 -7.118 -15.756 1.00 89.81 84 VAL A CA 1
ATOM 652 C C . VAL A 1 84 ? 1.846 -6.191 -16.311 1.00 89.81 84 VAL A C 1
ATOM 654 O O . VAL A 1 84 ? 1.649 -5.591 -17.371 1.00 89.81 84 VAL A O 1
ATOM 657 N N . LEU A 1 85 ? 2.948 -6.070 -15.575 1.00 89.75 85 LEU A N 1
ATOM 658 C CA . LEU A 1 85 ? 4.087 -5.218 -15.886 1.00 89.75 85 LEU A CA 1
ATOM 659 C C . LEU A 1 85 ? 5.351 -6.080 -15.898 1.00 89.75 85 LEU A C 1
ATOM 661 O O . LEU A 1 85 ? 5.853 -6.438 -14.833 1.00 89.75 85 LEU A O 1
ATOM 665 N N . GLY A 1 86 ? 5.873 -6.433 -17.073 1.00 87.31 86 GLY A N 1
ATOM 666 C CA . GLY A 1 86 ? 6.969 -7.408 -17.128 1.00 87.31 86 GLY A CA 1
ATOM 667 C C . GLY A 1 86 ? 6.543 -8.753 -16.535 1.00 87.31 86 GLY A C 1
ATOM 668 O O . GLY A 1 86 ? 5.496 -9.298 -16.889 1.00 87.31 86 GLY A O 1
ATOM 669 N N . ASP A 1 87 ? 7.331 -9.215 -15.568 1.00 84.44 87 ASP A N 1
ATOM 670 C CA . ASP A 1 87 ? 7.064 -10.407 -14.758 1.00 84.44 87 ASP A CA 1
ATOM 671 C C . ASP A 1 87 ? 6.273 -10.093 -13.470 1.00 84.44 87 ASP A C 1
ATOM 673 O O . ASP A 1 87 ? 5.929 -10.993 -12.700 1.00 84.44 87 ASP A O 1
ATOM 677 N N . THR A 1 88 ? 5.969 -8.817 -13.217 1.00 83.81 88 THR A N 1
ATOM 678 C CA . THR A 1 88 ? 5.303 -8.350 -11.997 1.00 83.81 88 THR A CA 1
ATOM 679 C C . THR A 1 88 ? 3.794 -8.244 -12.199 1.00 83.81 88 THR A C 1
ATOM 681 O O . THR A 1 88 ? 3.300 -7.639 -13.155 1.00 83.81 88 THR A O 1
ATOM 684 N N . PHE A 1 89 ? 3.037 -8.786 -11.244 1.00 85.94 89 PHE A N 1
ATOM 685 C CA . PHE A 1 89 ? 1.579 -8.689 -11.205 1.00 85.94 89 PHE A CA 1
ATOM 686 C C . PHE A 1 89 ? 1.134 -7.604 -10.227 1.00 85.94 89 PHE A C 1
ATOM 688 O O . PHE A 1 89 ? 1.451 -7.656 -9.042 1.00 85.94 89 PHE A O 1
ATOM 695 N N . VAL A 1 90 ? 0.347 -6.649 -10.718 1.00 86.94 90 VAL A N 1
ATOM 696 C CA . VAL A 1 90 ? -0.167 -5.524 -9.936 1.00 86.94 90 VAL A CA 1
ATOM 697 C C . VAL A 1 90 ? -1.684 -5.637 -9.816 1.00 86.94 90 VAL A C 1
ATOM 699 O O . VAL A 1 90 ? -2.410 -5.724 -10.812 1.00 86.94 90 VAL A O 1
ATOM 702 N N . ARG A 1 91 ? -2.184 -5.633 -8.578 1.00 85.12 91 ARG A N 1
ATOM 703 C CA . ARG A 1 91 ? -3.618 -5.611 -8.277 1.00 85.12 91 ARG A CA 1
ATOM 704 C C . ARG A 1 91 ? -3.875 -4.862 -6.977 1.00 85.12 91 ARG A C 1
ATOM 706 O O . ARG A 1 91 ? -3.296 -5.191 -5.948 1.00 85.12 91 ARG A O 1
ATOM 713 N N . SER A 1 92 ? -4.782 -3.894 -7.023 1.00 82.12 92 SER A N 1
ATOM 714 C CA . SER A 1 92 ? -5.252 -3.183 -5.834 1.00 82.12 92 SER A CA 1
ATOM 715 C C . SER A 1 92 ? -6.492 -3.875 -5.277 1.00 82.12 92 SER A C 1
ATOM 717 O O . SER A 1 92 ? -7.451 -4.131 -6.008 1.00 82.12 92 SER A O 1
ATOM 719 N N . PHE A 1 93 ? -6.475 -4.176 -3.981 1.00 79.00 93 PHE A N 1
ATOM 720 C CA . PHE A 1 93 ? -7.627 -4.700 -3.256 1.00 79.00 93 PHE A CA 1
ATOM 721 C C . PHE A 1 93 ? -8.142 -3.619 -2.311 1.00 79.00 93 PHE A C 1
ATOM 723 O O . PHE A 1 93 ? 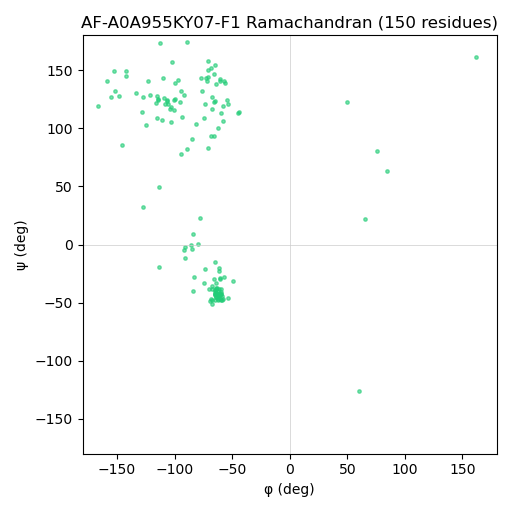-7.385 -3.089 -1.502 1.00 79.00 93 PHE A O 1
ATOM 730 N N . PHE A 1 94 ? -9.430 -3.305 -2.407 1.00 76.81 94 PHE A N 1
ATOM 731 C CA . PHE A 1 94 ? -10.102 -2.396 -1.487 1.00 76.81 94 PHE A CA 1
ATOM 732 C C . PHE A 1 94 ? -11.039 -3.220 -0.607 1.00 76.81 94 PHE A C 1
ATOM 734 O O . PHE A 1 94 ? -11.912 -3.918 -1.123 1.00 76.81 94 PHE A O 1
ATOM 741 N N . SER A 1 95 ? -10.842 -3.166 0.712 1.00 72.12 95 SER A N 1
ATOM 742 C CA . SER A 1 95 ? -11.736 -3.799 1.684 1.00 72.12 95 SER A CA 1
ATOM 743 C C . SER A 1 95 ? -12.560 -2.729 2.388 1.00 72.12 95 SER A C 1
ATOM 745 O O . SER A 1 95 ? -12.002 -1.800 2.965 1.00 72.12 95 SER A O 1
ATOM 747 N N . HIS A 1 96 ? -13.886 -2.863 2.340 1.00 70.56 96 HIS A N 1
ATOM 748 C CA . HIS A 1 96 ? -14.814 -1.979 3.053 1.00 70.56 96 HIS A CA 1
ATOM 749 C C . HIS A 1 96 ? -15.157 -2.488 4.465 1.00 70.56 96 HIS A C 1
ATOM 751 O O . HIS A 1 96 ? -15.729 -1.756 5.260 1.00 70.56 96 HIS A O 1
ATOM 757 N N . ALA A 1 97 ? -14.801 -3.734 4.787 1.00 67.38 97 ALA A N 1
ATOM 758 C CA . ALA A 1 97 ? -15.143 -4.394 6.047 1.00 67.38 97 ALA A CA 1
ATOM 759 C C . ALA A 1 97 ? -13.885 -4.658 6.883 1.00 67.38 97 ALA A C 1
ATOM 761 O O . ALA A 1 97 ? -13.630 -5.789 7.301 1.00 67.38 97 ALA A O 1
ATOM 762 N N . TYR A 1 98 ? -13.049 -3.634 7.067 1.00 74.38 98 TYR A N 1
ATOM 763 C CA . TYR A 1 98 ? -11.946 -3.761 8.009 1.00 74.38 98 TYR A CA 1
ATOM 764 C C . TYR A 1 98 ? -12.526 -3.866 9.432 1.00 74.38 98 TYR A C 1
ATOM 766 O O . TYR A 1 98 ? -13.359 -3.029 9.779 1.00 74.38 98 TYR A O 1
ATOM 774 N N . PRO A 1 99 ? -12.169 -4.887 10.232 1.00 74.06 99 PRO A N 1
ATOM 775 C CA . PRO A 1 99 ? -12.777 -5.096 11.543 1.00 74.06 99 PRO A CA 1
ATOM 776 C C . PRO A 1 99 ? -12.562 -3.909 12.490 1.00 74.06 99 PRO A C 1
ATOM 778 O O . PRO A 1 99 ? -11.455 -3.376 12.568 1.00 74.06 99 PRO A O 1
ATOM 781 N N . ASP A 1 100 ? -13.585 -3.573 13.283 1.00 76.19 100 ASP A N 1
ATOM 782 C CA . ASP A 1 100 ? -13.488 -2.556 14.347 1.00 76.19 100 ASP A CA 1
ATOM 783 C C . ASP A 1 100 ? -12.453 -2.930 15.425 1.00 76.19 100 ASP A C 1
ATOM 785 O O . ASP A 1 100 ? -11.927 -2.071 16.133 1.00 76.19 100 ASP A O 1
ATOM 789 N N . PHE A 1 101 ? -12.151 -4.225 15.554 1.00 77.69 101 PHE A N 1
ATOM 790 C CA . PHE A 1 101 ? -11.187 -4.762 16.506 1.00 77.69 101 PHE A CA 1
ATOM 791 C C . PHE A 1 101 ? -10.174 -5.649 15.787 1.00 77.69 101 PHE A C 1
ATOM 793 O O . PHE A 1 101 ? -10.545 -6.594 15.092 1.00 77.69 101 PHE A O 1
ATOM 800 N N . LEU A 1 102 ? -8.887 -5.366 15.994 1.00 79.12 102 LEU A N 1
ATOM 801 C CA . LEU A 1 102 ? -7.790 -6.194 15.502 1.00 79.12 102 LEU A CA 1
ATOM 802 C C . LEU A 1 102 ? -7.266 -7.075 16.624 1.00 79.12 102 LEU A C 1
ATOM 804 O O . LEU A 1 102 ? -6.867 -6.582 17.680 1.00 79.12 102 LEU A O 1
ATOM 808 N N . GLU A 1 103 ? -7.231 -8.377 16.376 1.00 80.69 103 GLU A N 1
ATOM 809 C CA . GLU A 1 103 ? -6.540 -9.308 17.257 1.00 80.69 103 GLU A CA 1
ATOM 810 C C . GLU A 1 103 ? -5.019 -9.131 17.144 1.00 80.69 103 GLU A C 1
ATOM 812 O O . GLU A 1 103 ? -4.483 -8.626 16.148 1.00 80.69 103 GLU A O 1
ATOM 817 N N . GLY A 1 104 ? -4.294 -9.559 18.178 1.00 85.19 104 GLY A N 1
ATOM 818 C CA . GLY A 1 104 ? -2.839 -9.636 18.101 1.00 85.19 104 GLY A CA 1
ATOM 819 C C . GLY A 1 104 ? -2.416 -10.514 16.922 1.00 85.19 104 GLY A C 1
ATOM 820 O O . GLY A 1 104 ? -3.014 -11.557 16.681 1.00 85.19 104 GLY A O 1
ATOM 821 N N . ASN A 1 105 ? -1.371 -10.103 16.197 1.00 85.50 105 ASN A N 1
ATOM 822 C CA . ASN A 1 105 ? -0.821 -10.855 15.063 1.00 85.50 105 ASN A CA 1
ATOM 823 C C . ASN A 1 105 ? -1.763 -10.987 13.838 1.00 85.50 105 ASN A C 1
ATOM 825 O O . ASN A 1 105 ? -1.558 -11.856 12.995 1.00 85.50 105 ASN A O 1
ATOM 829 N N . TRP A 1 106 ? -2.754 -10.104 13.672 1.00 85.38 106 TRP A N 1
ATOM 830 C CA . TRP A 1 106 ? -3.640 -10.108 12.492 1.00 85.38 106 TRP A CA 1
ATOM 831 C C . TRP A 1 106 ? -2.893 -9.975 11.147 1.00 85.38 106 TRP A C 1
ATOM 833 O O . TRP A 1 106 ? -3.348 -10.486 10.127 1.00 85.38 106 TRP A O 1
ATOM 843 N N . LEU A 1 107 ? -1.721 -9.327 11.143 1.00 85.38 107 LEU A N 1
ATOM 844 C CA . LEU A 1 107 ? -0.894 -9.114 9.949 1.00 85.38 107 LEU A CA 1
ATOM 845 C C . LEU A 1 107 ? 0.045 -10.299 9.631 1.00 85.38 107 LEU A C 1
ATOM 847 O O . LEU A 1 107 ? 0.721 -10.296 8.604 1.00 85.38 107 LEU A O 1
ATOM 851 N N . SER A 1 108 ? 0.089 -11.334 10.480 1.00 89.38 108 SER A N 1
ATOM 852 C CA . SER A 1 108 ? 0.996 -12.485 10.315 1.00 89.38 108 SER A CA 1
ATOM 853 C C . SER A 1 108 ? 0.912 -13.177 8.955 1.00 89.38 108 SER A C 1
ATOM 855 O O . SER A 1 108 ? 1.962 -13.429 8.367 1.00 89.38 108 SER A O 1
ATOM 857 N N . PRO A 1 109 ? -0.289 -13.477 8.414 1.00 86.81 109 PRO A N 1
ATOM 858 C CA . PRO A 1 109 ? -0.397 -14.189 7.140 1.00 86.81 109 PRO A CA 1
ATOM 859 C C . PRO A 1 109 ? 0.249 -13.423 5.987 1.00 86.81 109 PRO A C 1
ATOM 861 O O . PRO A 1 109 ? 0.735 -14.019 5.035 1.00 86.81 109 PRO A O 1
ATOM 864 N N . LEU A 1 110 ? 0.249 -12.097 6.097 1.00 85.25 110 LEU A N 1
ATOM 865 C CA . LEU A 1 110 ? 0.744 -11.199 5.075 1.00 85.25 110 LEU A CA 1
ATOM 866 C C . LEU A 1 110 ? 2.260 -11.022 5.188 1.00 85.25 110 LEU A C 1
ATOM 868 O O . LEU A 1 110 ? 2.949 -11.063 4.181 1.00 85.25 110 LEU A O 1
ATOM 872 N N . ILE A 1 111 ? 2.800 -10.916 6.407 1.00 86.12 111 ILE A N 1
ATOM 873 C CA . ILE A 1 111 ? 4.255 -10.840 6.641 1.00 86.12 111 ILE A CA 1
ATOM 874 C C . ILE A 1 111 ? 4.951 -12.156 6.277 1.00 86.12 111 ILE A C 1
ATOM 876 O O . ILE A 1 111 ? 6.065 -12.144 5.764 1.00 86.12 111 ILE A O 1
ATOM 880 N N . ASN A 1 112 ? 4.296 -13.290 6.527 1.00 90.94 112 ASN A N 1
ATOM 881 C CA . ASN A 1 112 ? 4.862 -14.615 6.270 1.00 90.94 112 ASN A CA 1
ATOM 882 C C . ASN A 1 112 ? 4.686 -15.078 4.816 1.00 90.94 112 ASN A C 1
ATOM 884 O O . ASN A 1 112 ? 4.907 -16.251 4.514 1.00 90.94 112 ASN A O 1
ATOM 888 N N . TRP A 1 113 ? 4.233 -14.200 3.923 1.00 91.19 113 TRP A N 1
ATOM 889 C CA . TRP A 1 113 ? 3.998 -14.565 2.536 1.00 91.19 113 TRP A CA 1
ATOM 890 C C . TRP A 1 113 ? 5.328 -14.671 1.777 1.00 91.19 113 TRP A C 1
ATOM 892 O O . TRP A 1 113 ? 6.155 -13.768 1.841 1.00 91.19 113 TRP A O 1
ATOM 902 N N . ASP A 1 114 ? 5.528 -15.758 1.025 1.00 90.75 114 ASP A N 1
ATOM 903 C CA . ASP A 1 114 ? 6.774 -16.060 0.287 1.00 90.75 114 ASP A CA 1
ATOM 904 C C . ASP A 1 114 ? 6.927 -15.256 -1.026 1.00 90.75 114 ASP A C 1
ATOM 906 O O . ASP A 1 114 ? 7.587 -15.661 -1.979 1.00 90.75 114 ASP A O 1
ATOM 910 N N . ILE A 1 115 ? 6.252 -14.113 -1.127 1.00 86.12 115 ILE A N 1
ATOM 911 C CA . ILE A 1 115 ? 6.246 -13.263 -2.319 1.00 86.12 115 ILE A CA 1
ATOM 912 C C . ILE A 1 115 ? 6.714 -11.875 -1.900 1.00 86.12 115 ILE A C 1
ATOM 914 O O . ILE A 1 115 ? 6.340 -11.373 -0.845 1.00 86.12 115 ILE A O 1
ATOM 918 N N . LYS A 1 116 ? 7.523 -11.226 -2.741 1.00 82.25 116 LYS A N 1
ATOM 919 C CA . LYS A 1 116 ? 7.897 -9.823 -2.535 1.00 82.25 116 LYS A CA 1
ATOM 920 C C . LYS A 1 116 ? 6.706 -8.929 -2.877 1.00 82.25 116 LYS A C 1
ATOM 922 O O . LYS A 1 116 ? 6.233 -8.956 -4.011 1.00 82.25 116 LYS A O 1
ATOM 927 N N . PHE A 1 117 ? 6.239 -8.141 -1.915 1.00 82.44 117 PHE A N 1
ATOM 928 C CA . PHE A 1 117 ? 5.188 -7.148 -2.122 1.00 82.44 117 PHE A CA 1
ATOM 929 C C . PHE A 1 117 ? 5.472 -5.887 -1.302 1.00 82.44 117 PHE A C 1
ATOM 931 O O . PHE A 1 117 ? 6.043 -5.959 -0.215 1.00 82.44 117 PHE A O 1
ATOM 938 N N . ASP A 1 118 ? 5.033 -4.743 -1.820 1.00 82.75 118 ASP A N 1
ATOM 939 C CA . ASP A 1 118 ? 5.068 -3.461 -1.120 1.00 82.75 118 ASP A CA 1
ATOM 940 C C . ASP A 1 118 ? 3.686 -3.155 -0.529 1.00 82.75 118 ASP A C 1
ATOM 942 O O . ASP A 1 118 ? 2.655 -3.391 -1.166 1.00 82.75 118 ASP A O 1
ATOM 946 N N . MET A 1 119 ? 3.650 -2.622 0.695 1.00 80.19 119 MET A N 1
ATOM 947 C CA . MET A 1 119 ? 2.410 -2.331 1.416 1.00 80.19 119 MET A CA 1
ATOM 948 C C . MET A 1 119 ? 2.427 -0.946 2.048 1.00 80.19 119 MET A C 1
ATOM 950 O O . MET A 1 119 ? 3.336 -0.614 2.805 1.00 80.19 119 MET A O 1
ATOM 954 N N . SER A 1 120 ? 1.364 -0.178 1.819 1.00 82.38 120 SER A N 1
ATOM 955 C CA . SER A 1 120 ? 1.067 1.051 2.551 1.00 82.38 120 SER A CA 1
ATOM 956 C C . SER A 1 120 ? -0.305 0.940 3.218 1.00 82.38 120 SER A C 1
ATOM 958 O O . SER A 1 120 ? -1.297 0.579 2.587 1.00 82.38 120 SER A O 1
ATOM 960 N N . ILE A 1 121 ? -0.358 1.223 4.522 1.00 79.94 121 ILE A N 1
ATOM 961 C CA . ILE A 1 121 ? -1.592 1.234 5.313 1.00 79.94 121 ILE A CA 1
ATOM 962 C C . ILE A 1 121 ? -1.830 2.671 5.772 1.00 79.94 121 ILE A C 1
ATOM 964 O O . ILE A 1 121 ? -0.970 3.269 6.416 1.00 79.94 121 ILE A O 1
ATOM 968 N N . TYR A 1 122 ? -3.008 3.211 5.464 1.00 80.56 122 TYR A N 1
ATOM 969 C CA . TYR A 1 122 ? -3.443 4.532 5.913 1.00 80.56 122 TYR A CA 1
ATOM 970 C C . TYR A 1 122 ? -4.574 4.356 6.926 1.00 80.56 122 TYR A C 1
ATOM 972 O O . TYR A 1 122 ? -5.682 3.970 6.561 1.00 80.56 122 TYR A O 1
ATOM 980 N N . ILE A 1 123 ? -4.280 4.603 8.204 1.00 79.12 123 ILE A N 1
ATOM 981 C CA . ILE A 1 123 ? -5.261 4.524 9.292 1.00 79.12 123 ILE A CA 1
ATOM 982 C C . ILE A 1 123 ? -5.649 5.948 9.673 1.00 79.12 123 ILE A C 1
ATOM 984 O O . ILE A 1 123 ? -4.813 6.714 10.152 1.00 79.12 123 ILE A O 1
ATOM 988 N N . TYR A 1 124 ? -6.920 6.287 9.480 1.00 80.88 124 TYR A N 1
ATOM 989 C CA . TYR A 1 124 ? -7.484 7.541 9.963 1.00 80.88 124 TYR A CA 1
ATOM 990 C C . TYR A 1 124 ? -8.145 7.290 11.322 1.00 80.88 124 TYR A C 1
ATOM 992 O O . TYR A 1 124 ? -9.003 6.411 11.413 1.00 80.88 124 TYR A O 1
ATOM 1000 N N . PRO A 1 125 ? -7.736 8.000 12.386 1.00 77.81 125 PRO A N 1
ATOM 1001 C CA . PRO A 1 125 ? -8.337 7.823 13.698 1.00 77.81 125 PRO A CA 1
ATOM 1002 C C . PRO A 1 125 ? -9.747 8.426 13.748 1.00 77.81 125 PRO A C 1
ATOM 1004 O O . PRO A 1 125 ? -9.994 9.490 13.181 1.00 77.81 125 PRO A O 1
ATOM 1007 N N . ASP A 1 126 ? -10.638 7.754 14.473 1.00 74.12 126 ASP A N 1
ATOM 1008 C CA . ASP A 1 126 ? -11.947 8.272 14.887 1.00 74.12 126 ASP A CA 1
ATOM 1009 C C . ASP A 1 126 ? -11.844 9.007 16.249 1.00 74.12 126 ASP A C 1
ATOM 1011 O O . ASP A 1 126 ? -10.776 9.030 16.867 1.00 74.12 126 ASP A O 1
ATOM 1015 N N . GLU A 1 127 ? -12.920 9.644 16.728 1.00 78.00 127 GLU A N 1
ATOM 1016 C CA . GLU A 1 127 ? -12.935 10.508 17.924 1.00 78.00 127 GLU A CA 1
ATOM 1017 C C . GLU A 1 127 ? -12.192 9.938 19.162 1.00 78.00 127 GLU A C 1
ATOM 1019 O O . GLU A 1 127 ? -12.635 9.013 19.849 1.00 78.00 127 GLU A O 1
ATOM 1024 N N . ASN A 1 128 ? -11.089 10.600 19.544 1.00 81.00 128 ASN A N 1
ATOM 1025 C CA . ASN A 1 128 ? -10.217 10.217 20.667 1.00 81.00 128 ASN A CA 1
ATOM 1026 C C . ASN A 1 128 ? -10.870 10.294 22.065 1.00 81.00 128 ASN A C 1
ATOM 1028 O O . ASN A 1 128 ? -10.317 9.770 23.039 1.00 81.00 128 ASN A O 1
ATOM 1032 N N . ASP A 1 129 ? -12.019 10.963 22.208 1.00 85.75 129 ASP A N 1
ATOM 1033 C CA . ASP A 1 129 ? -12.627 11.239 23.518 1.00 85.75 129 ASP A CA 1
ATOM 1034 C C . ASP A 1 129 ? -13.074 9.950 24.235 1.00 85.75 129 ASP A C 1
ATOM 1036 O O . ASP A 1 129 ? -12.848 9.778 25.438 1.00 85.75 129 ASP A O 1
ATOM 1040 N N . ARG A 1 130 ? -13.621 8.976 23.492 1.00 83.31 130 ARG A N 1
ATOM 1041 C CA . ARG A 1 130 ? -14.013 7.672 24.061 1.00 83.31 130 ARG A CA 1
ATOM 1042 C C . ARG A 1 130 ? -12.815 6.892 24.596 1.00 83.31 130 ARG A C 1
ATOM 1044 O O . ARG A 1 130 ? -12.877 6.375 25.713 1.00 83.31 130 ARG A O 1
ATOM 1051 N N . VAL A 1 131 ? -11.723 6.841 23.833 1.00 85.50 131 VAL A N 1
ATOM 1052 C CA . VAL A 1 131 ? -10.503 6.119 24.224 1.00 85.50 131 VAL A CA 1
ATOM 1053 C C . VAL A 1 131 ? -9.878 6.767 25.460 1.00 85.50 131 VAL A C 1
ATOM 1055 O O . VAL A 1 131 ? -9.542 6.075 26.420 1.00 85.50 131 VAL A O 1
ATOM 1058 N N . MET A 1 132 ? -9.803 8.099 25.501 1.00 89.56 132 MET A N 1
ATOM 1059 C CA . MET A 1 132 ? -9.233 8.828 26.636 1.00 89.56 132 MET A CA 1
ATOM 1060 C C . MET A 1 132 ? -10.044 8.632 27.925 1.00 89.56 132 MET A C 1
ATOM 1062 O O . MET A 1 132 ? -9.470 8.426 28.998 1.00 89.56 132 MET A O 1
ATOM 1066 N N . LYS A 1 133 ? -11.380 8.648 27.835 1.00 92.50 133 LYS A N 1
ATOM 1067 C CA . LYS A 1 133 ? -12.266 8.334 28.969 1.00 92.50 133 LYS A CA 1
ATOM 1068 C C . LYS A 1 133 ? -12.059 6.903 29.469 1.00 92.50 133 LYS A C 1
ATOM 1070 O O . LYS A 1 133 ? -11.955 6.695 30.678 1.00 92.50 133 LYS A O 1
ATOM 1075 N N . TYR A 1 134 ? -11.953 5.934 28.559 1.00 92.31 134 TYR A N 1
ATOM 1076 C CA . TYR A 1 134 ? -11.705 4.534 28.908 1.00 92.31 134 TYR A CA 1
ATOM 1077 C C . TYR A 1 134 ? -10.355 4.341 29.614 1.00 92.31 134 TYR A C 1
ATOM 1079 O O . TYR A 1 134 ? -10.30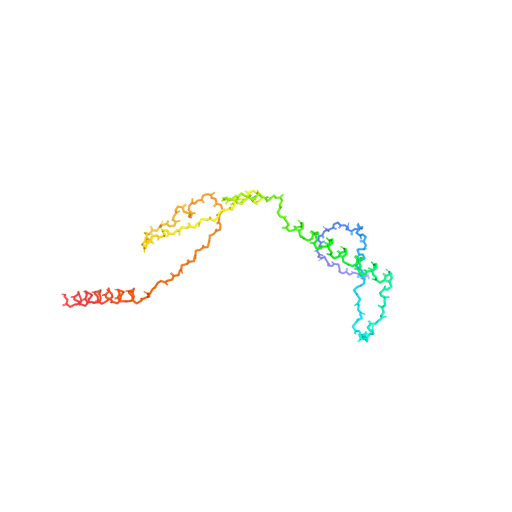0 3.732 30.685 1.00 92.31 134 TYR A O 1
ATOM 1087 N N . LEU A 1 135 ? -9.279 4.913 29.067 1.00 92.88 135 LEU A N 1
ATOM 1088 C CA . LEU A 1 135 ? -7.936 4.816 29.644 1.00 92.88 135 LEU A CA 1
ATOM 1089 C C . LEU A 1 135 ? -7.860 5.463 31.030 1.00 92.88 135 LEU A C 1
ATOM 1091 O O . LEU A 1 135 ? -7.321 4.857 31.954 1.00 92.88 135 LEU A O 1
ATOM 1095 N N . LYS A 1 136 ? -8.457 6.650 31.206 1.00 95.00 136 LYS A N 1
ATOM 1096 C CA . LYS A 1 136 ? -8.542 7.310 32.518 1.00 95.00 136 LYS A CA 1
ATOM 1097 C C . LYS A 1 136 ? -9.257 6.430 33.539 1.00 95.00 136 LYS A C 1
ATOM 1099 O O . LYS A 1 136 ? -8.735 6.235 34.631 1.00 95.00 136 LYS A O 1
ATOM 1104 N N . LYS A 1 137 ? -10.399 5.841 33.168 1.00 96.56 137 LYS A N 1
ATOM 1105 C CA . LYS A 1 137 ? -11.150 4.934 34.047 1.00 96.56 137 LYS A CA 1
ATOM 1106 C C . LYS A 1 137 ? -10.303 3.731 34.480 1.00 96.56 137 LYS A C 1
ATOM 1108 O O . LYS A 1 137 ? -10.222 3.453 35.672 1.00 96.56 137 LYS A O 1
ATOM 1113 N N . ARG A 1 138 ? -9.623 3.059 33.542 1.00 95.94 138 ARG A N 1
ATOM 1114 C CA . ARG A 1 138 ? -8.747 1.911 33.850 1.00 95.94 138 ARG A CA 1
ATOM 1115 C C . ARG A 1 138 ? -7.547 2.288 34.716 1.00 95.94 138 ARG A C 1
ATOM 1117 O O . ARG A 1 138 ? -7.193 1.536 35.620 1.00 95.94 138 ARG A O 1
ATOM 1124 N N . LEU A 1 139 ? -6.953 3.457 34.482 1.00 96.81 139 LEU A N 1
ATOM 1125 C CA . LEU A 1 139 ? -5.853 3.965 35.300 1.00 96.81 139 LEU A CA 1
ATOM 1126 C C . LEU A 1 139 ? -6.305 4.246 36.739 1.00 96.81 139 LEU A C 1
ATOM 1128 O O . LEU A 1 139 ? -5.602 3.886 37.680 1.00 96.81 139 LEU A O 1
ATOM 1132 N N . THR A 1 140 ? -7.488 4.841 36.917 1.00 96.94 140 THR A N 1
ATOM 1133 C CA . THR A 1 140 ? -8.073 5.075 38.244 1.00 96.94 140 THR A CA 1
ATOM 1134 C C . THR A 1 140 ? -8.401 3.764 38.959 1.00 96.94 140 THR A C 1
ATOM 1136 O O . THR A 1 140 ? -8.086 3.633 40.139 1.00 96.94 140 THR A O 1
ATOM 1139 N N . GLU A 1 141 ? -8.974 2.777 38.262 1.00 96.56 141 GLU A N 1
ATOM 1140 C CA . GLU A 1 141 ? -9.249 1.442 38.818 1.00 96.56 141 GLU A CA 1
ATOM 1141 C C . GLU A 1 141 ? -7.959 0.754 39.301 1.00 96.56 141 GLU A C 1
ATOM 1143 O O . GLU A 1 141 ? -7.902 0.287 40.439 1.00 96.56 141 GLU A O 1
ATOM 1148 N N . LEU A 1 142 ? -6.897 0.753 38.485 1.00 96.94 142 LEU A N 1
ATOM 1149 C CA . LEU A 1 142 ? -5.589 0.202 38.865 1.00 96.94 142 LEU A CA 1
ATOM 1150 C C . LEU A 1 142 ? -4.945 0.966 40.026 1.00 96.94 142 LEU A C 1
ATOM 1152 O O . LEU A 1 142 ? -4.389 0.351 40.934 1.00 96.94 142 LEU A O 1
ATOM 1156 N N . GLY A 1 143 ? -5.024 2.298 40.011 1.00 94.50 143 GLY A N 1
ATOM 1157 C CA . GLY A 1 143 ? -4.526 3.139 41.097 1.00 94.50 143 GLY A CA 1
ATOM 1158 C C . GLY A 1 143 ? -5.235 2.850 42.420 1.00 94.50 143 GLY A C 1
ATOM 1159 O O . GLY A 1 143 ? -4.576 2.697 43.446 1.00 94.50 143 GLY A O 1
ATOM 1160 N N . SER A 1 144 ? -6.561 2.694 42.386 1.00 96.12 144 SER A N 1
ATOM 1161 C CA . SER A 1 144 ? -7.371 2.344 43.557 1.00 96.12 144 SER A CA 1
ATOM 1162 C C . SER A 1 144 ? -7.028 0.954 44.097 1.00 96.12 144 SER A C 1
ATOM 1164 O O . SER A 1 144 ? -6.809 0.813 45.298 1.00 96.12 144 SER A O 1
ATOM 1166 N N . GLN A 1 145 ? -6.900 -0.054 43.227 1.00 94.06 145 GLN A N 1
ATOM 1167 C CA . GLN A 1 145 ? -6.473 -1.397 43.637 1.00 94.06 145 GLN A CA 1
ATOM 1168 C C . GLN A 1 145 ? -5.079 -1.383 44.269 1.00 94.06 145 GLN A C 1
ATOM 1170 O O . GLN A 1 145 ? -4.855 -2.033 45.287 1.00 94.06 145 GLN A O 1
ATOM 1175 N N . ARG A 1 146 ? -4.141 -0.625 43.688 1.00 94.94 146 ARG A N 1
ATOM 1176 C CA . ARG A 1 146 ? -2.782 -0.489 44.223 1.00 94.94 146 ARG A CA 1
ATOM 1177 C C . ARG A 1 146 ? -2.781 0.142 45.612 1.00 94.94 146 ARG A C 1
ATOM 1179 O O . ARG A 1 146 ? -2.094 -0.375 46.480 1.00 94.94 146 ARG A O 1
ATOM 1186 N N . ALA A 1 147 ? -3.554 1.208 45.818 1.00 94.25 147 ALA A N 1
ATOM 1187 C CA . ALA A 1 147 ? -3.680 1.861 47.119 1.00 94.25 147 ALA A CA 1
ATOM 1188 C C . ALA A 1 147 ? -4.270 0.910 48.174 1.00 94.25 147 ALA A C 1
ATOM 1190 O O . ALA A 1 147 ? -3.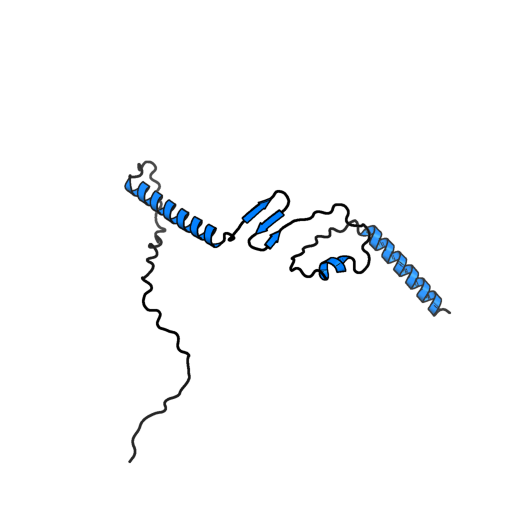677 0.733 49.231 1.00 94.25 147 ALA A O 1
ATOM 1191 N N . ILE A 1 148 ? -5.358 0.201 47.846 1.00 93.88 148 ILE A N 1
ATOM 1192 C CA . ILE A 1 148 ? -5.976 -0.786 48.750 1.00 93.88 148 ILE A CA 1
ATOM 1193 C C . ILE A 1 148 ? -4.993 -1.905 49.128 1.00 93.88 148 ILE A C 1
ATOM 1195 O O . ILE A 1 148 ? -4.995 -2.357 50.267 1.00 93.88 148 ILE A O 1
ATOM 1199 N N . ASN A 1 149 ? -4.159 -2.360 48.188 1.00 91.44 149 ASN A N 1
ATOM 1200 C CA . ASN A 1 149 ? -3.146 -3.385 48.453 1.00 91.44 149 ASN A CA 1
ATOM 1201 C C . ASN A 1 149 ? -1.950 -2.872 49.272 1.00 91.44 149 ASN A C 1
ATOM 1203 O O . ASN A 1 149 ? -1.239 -3.691 49.839 1.00 91.44 149 ASN A O 1
ATOM 1207 N N . MET A 1 150 ? -1.689 -1.560 49.299 1.00 90.69 150 MET A N 1
ATOM 1208 C CA . MET A 1 150 ? -0.620 -0.966 50.114 1.00 90.69 150 MET A CA 1
ATOM 1209 C C . MET A 1 150 ? -1.046 -0.726 51.566 1.00 90.69 150 MET A C 1
ATOM 1211 O O . MET A 1 150 ? -0.193 -0.740 52.448 1.00 90.69 150 MET A O 1
ATOM 1215 N N . ASP A 1 151 ? -2.341 -0.518 51.807 1.00 78.56 151 ASP A N 1
ATOM 1216 C CA . ASP A 1 151 ? -2.908 -0.283 53.142 1.00 78.56 151 ASP A CA 1
ATOM 1217 C C . ASP A 1 151 ? -3.253 -1.584 53.901 1.00 78.56 151 ASP A C 1
ATOM 1219 O O . ASP A 1 151 ? -3.751 -1.532 55.028 1.00 78.56 151 ASP A O 1
ATOM 1223 N N . LYS A 1 152 ? -3.018 -2.751 53.288 1.00 65.62 152 LYS A N 1
ATOM 1224 C CA . LYS A 1 152 ? -3.324 -4.084 53.827 1.00 65.62 152 LYS A CA 1
ATOM 1225 C C . LYS A 1 152 ? -2.056 -4.837 54.207 1.00 65.62 152 LYS A C 1
ATOM 1227 O O . LYS A 1 152 ? -2.099 -5.517 55.256 1.00 65.62 152 LYS A O 1
#